Protein AF-A0A438C9E9-F1 (afdb_monomer_lite)

Sequence (77 aa):
MEWHEVLPTIIKLLVLSEHHQPTNDLLSAIWARCNSTVTSWILNSVSRDIANSLLYIDNAMEIWGDLSDRFHQNNGP

Organism: Vitis vinifera (NCBI:txid29760)

Structure (mmCIF, N/CA/C/O backbone):
data_AF-A0A438C9E9-F1
#
_entry.id   AF-A0A438C9E9-F1
#
loop_
_atom_site.group_PDB
_atom_site.id
_atom_site.type_symbol
_atom_site.label_atom_id
_atom_site.label_alt_id
_atom_site.label_comp_id
_atom_site.label_asym_id
_atom_site.label_entity_id
_atom_site.label_seq_id
_atom_site.pdbx_PDB_ins_code
_atom_site.Cartn_x
_atom_site.Cartn_y
_atom_site.Cartn_z
_atom_site.occupancy
_atom_site.B_iso_or_equiv
_atom_site.auth_seq_id
_atom_site.auth_comp_id
_atom_site.auth_asym_id
_atom_site.auth_atom_id
_atom_site.pdbx_PDB_model_num
ATOM 1 N N . MET A 1 1 ? 16.277 6.937 17.277 1.00 43.47 1 MET A N 1
ATOM 2 C CA . MET A 1 1 ? 15.784 7.291 15.930 1.00 43.47 1 MET A CA 1
ATOM 3 C C . MET A 1 1 ? 15.012 6.078 15.469 1.00 43.47 1 MET A C 1
ATOM 5 O O . MET A 1 1 ? 15.588 5.125 14.967 1.00 43.47 1 MET A O 1
ATOM 9 N N . GLU A 1 2 ? 13.763 6.033 15.909 1.00 45.22 2 GLU A N 1
ATOM 10 C CA . GLU A 1 2 ? 12.969 4.811 15.971 1.00 45.22 2 GLU A CA 1
ATOM 11 C C . GLU A 1 2 ? 12.308 4.607 14.610 1.00 45.22 2 GLU A C 1
ATOM 13 O O . GLU A 1 2 ? 11.737 5.541 14.046 1.00 45.22 2 GLU A O 1
ATOM 18 N N . TRP A 1 3 ? 12.391 3.394 14.068 1.00 57.31 3 TRP A N 1
ATOM 19 C CA . TRP A 1 3 ? 11.884 3.060 12.734 1.00 57.31 3 TRP A CA 1
ATOM 20 C C . TRP A 1 3 ? 10.391 3.396 12.527 1.00 57.31 3 TRP A C 1
ATOM 22 O O . TRP A 1 3 ? 9.952 3.574 11.393 1.00 57.31 3 TRP A O 1
ATOM 32 N N . HIS A 1 4 ? 9.636 3.574 13.615 1.00 45.69 4 HIS A N 1
ATOM 33 C CA . HIS A 1 4 ? 8.235 4.004 13.631 1.00 45.69 4 HIS A CA 1
ATOM 34 C C . HIS A 1 4 ? 7.981 5.410 13.051 1.00 45.69 4 HIS A C 1
ATOM 36 O O . HIS A 1 4 ? 6.894 5.652 12.539 1.00 45.69 4 HIS A O 1
ATOM 42 N N . GLU A 1 5 ? 8.962 6.317 13.069 1.00 50.22 5 GLU A N 1
ATOM 43 C CA . GLU A 1 5 ? 8.784 7.701 12.579 1.00 50.22 5 GLU A CA 1
ATOM 44 C C . GLU A 1 5 ? 9.216 7.874 11.108 1.00 50.22 5 GLU A C 1
ATOM 46 O O . GLU A 1 5 ? 8.754 8.773 10.402 1.00 50.22 5 GLU A O 1
ATOM 51 N N . VAL A 1 6 ? 10.092 6.992 10.610 1.00 54.19 6 VAL A N 1
ATOM 52 C CA . VAL A 1 6 ? 10.600 7.033 9.223 1.00 54.19 6 VAL A CA 1
ATOM 53 C C . VAL A 1 6 ? 9.704 6.277 8.241 1.00 54.19 6 VAL A C 1
ATOM 55 O O . VAL A 1 6 ? 9.600 6.680 7.083 1.00 54.19 6 VAL A O 1
ATOM 58 N N . LEU A 1 7 ? 9.005 5.235 8.698 1.00 57.97 7 LEU A N 1
ATOM 59 C CA . LEU A 1 7 ? 8.094 4.423 7.882 1.00 57.97 7 LEU A CA 1
ATOM 60 C C . LEU A 1 7 ? 6.960 5.228 7.211 1.00 57.97 7 LEU A C 1
ATOM 62 O O . LEU A 1 7 ? 6.786 5.084 6.001 1.00 57.97 7 LEU A O 1
ATOM 66 N N . PRO A 1 8 ? 6.234 6.127 7.906 1.00 60.72 8 PRO A N 1
ATOM 67 C CA . PRO A 1 8 ? 5.148 6.893 7.290 1.00 60.72 8 PRO A CA 1
ATOM 68 C C . PRO A 1 8 ? 5.652 7.892 6.247 1.00 60.72 8 PRO A C 1
ATOM 70 O O . PRO A 1 8 ? 4.980 8.148 5.251 1.00 60.72 8 PRO A O 1
ATOM 73 N N . THR A 1 9 ? 6.842 8.452 6.465 1.00 56.19 9 THR A N 1
ATOM 74 C CA . THR A 1 9 ? 7.436 9.466 5.586 1.00 56.19 9 THR A CA 1
ATOM 75 C C . THR A 1 9 ? 7.991 8.829 4.315 1.00 56.19 9 THR A C 1
ATOM 77 O O . THR A 1 9 ? 7.761 9.342 3.225 1.00 56.19 9 THR A O 1
ATOM 80 N N . ILE A 1 10 ? 8.649 7.672 4.431 1.00 60.34 10 ILE A N 1
ATOM 81 C CA . ILE A 1 10 ? 9.154 6.907 3.282 1.00 60.34 10 ILE A CA 1
ATOM 82 C C . ILE A 1 10 ? 7.992 6.342 2.455 1.00 60.34 10 ILE A C 1
ATOM 84 O O . ILE A 1 10 ? 8.029 6.418 1.229 1.00 60.34 10 ILE A O 1
ATOM 88 N N . ILE A 1 11 ? 6.928 5.853 3.101 1.00 64.19 11 ILE A N 1
ATOM 89 C CA . ILE A 1 11 ? 5.736 5.364 2.396 1.00 64.19 11 ILE A CA 1
ATOM 90 C C . ILE A 1 11 ? 4.960 6.515 1.745 1.00 64.19 11 ILE A C 1
ATOM 92 O O . ILE A 1 11 ? 4.577 6.385 0.587 1.00 64.19 11 ILE A O 1
ATOM 96 N N . LYS A 1 12 ? 4.814 7.680 2.394 1.00 61.78 12 LYS A N 1
ATOM 97 C CA . LYS A 1 12 ? 4.236 8.873 1.744 1.00 61.78 12 LYS A CA 1
ATOM 98 C C . LYS A 1 12 ? 5.059 9.352 0.552 1.00 61.78 12 LYS A C 1
ATOM 100 O O . LYS A 1 12 ? 4.471 9.741 -0.448 1.00 61.78 12 LYS A O 1
ATOM 105 N N . LEU A 1 13 ? 6.390 9.330 0.633 1.00 59.19 13 LEU A N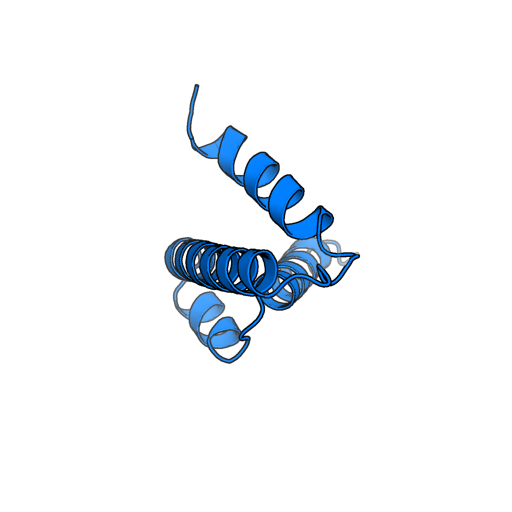 1
ATOM 106 C CA . LEU A 1 13 ? 7.257 9.742 -0.477 1.00 59.19 13 LEU A CA 1
ATOM 107 C C . LEU A 1 13 ? 7.197 8.769 -1.661 1.00 59.19 13 LEU A C 1
ATOM 109 O O . LEU A 1 13 ? 7.292 9.212 -2.801 1.00 59.19 13 LEU A O 1
ATOM 113 N N . LEU A 1 14 ? 6.999 7.472 -1.407 1.00 62.62 14 LEU A N 1
ATOM 114 C CA . LEU A 1 14 ? 6.816 6.471 -2.461 1.00 62.62 14 LEU A CA 1
ATOM 115 C C . LEU A 1 14 ? 5.418 6.552 -3.090 1.00 62.62 14 LEU A C 1
ATOM 117 O O . LEU A 1 14 ? 5.316 6.587 -4.310 1.00 62.62 14 LEU A O 1
ATOM 121 N N . VAL A 1 15 ? 4.365 6.677 -2.275 1.00 62.09 15 VAL A N 1
ATOM 122 C CA . VAL A 1 15 ? 2.963 6.712 -2.734 1.00 62.09 15 VAL A CA 1
ATOM 123 C C . VAL A 1 15 ? 2.596 8.042 -3.412 1.00 62.09 15 VAL A C 1
ATOM 125 O O . VAL A 1 15 ? 1.834 8.057 -4.372 1.00 62.09 15 VAL A O 1
ATOM 128 N N . LEU A 1 16 ? 3.148 9.183 -2.975 1.00 54.22 16 LEU A N 1
ATOM 129 C CA . LEU A 1 16 ? 2.854 10.490 -3.589 1.00 54.22 16 LEU A CA 1
ATOM 130 C C . LEU A 1 16 ? 3.640 10.756 -4.886 1.00 54.22 16 LEU A C 1
ATOM 132 O O . LEU A 1 16 ? 3.331 11.713 -5.594 1.00 54.22 16 LEU A O 1
ATOM 136 N N . SER A 1 17 ? 4.638 9.933 -5.224 1.00 55.78 17 SER A N 1
ATOM 137 C CA . SER A 1 17 ? 5.469 10.124 -6.423 1.00 55.78 17 SER A CA 1
ATOM 138 C C . SER A 1 17 ? 4.852 9.548 -7.715 1.00 55.78 17 SER A C 1
ATOM 140 O O . SER A 1 17 ? 5.485 9.611 -8.768 1.00 55.78 17 SER A O 1
ATOM 142 N N . GLU A 1 18 ? 3.637 8.992 -7.673 1.00 55.47 18 GLU A N 1
ATOM 143 C CA . GLU A 1 18 ? 3.098 8.097 -8.718 1.00 55.47 18 GLU A CA 1
ATOM 144 C C . GLU A 1 18 ? 2.222 8.754 -9.797 1.00 55.47 18 GLU A C 1
ATOM 146 O O . GLU A 1 18 ? 1.662 8.063 -10.644 1.00 55.47 18 GLU A O 1
ATOM 151 N N . HIS A 1 19 ? 2.123 10.084 -9.861 1.00 54.75 19 HIS A N 1
ATOM 152 C CA . HIS A 1 19 ? 1.299 10.746 -10.889 1.00 54.75 19 HIS A CA 1
ATOM 153 C C . HIS A 1 19 ? 1.909 10.776 -12.308 1.00 54.75 19 HIS A C 1
ATOM 155 O O . HIS A 1 19 ? 1.356 11.405 -13.213 1.00 54.75 19 HIS A O 1
ATOM 161 N N . HIS A 1 20 ? 3.025 10.084 -12.542 1.00 51.62 20 HIS A N 1
ATOM 162 C CA . HIS A 1 20 ? 3.5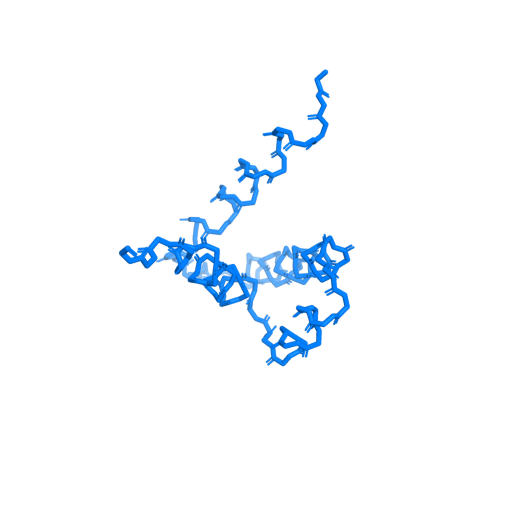93 9.904 -13.875 1.00 51.62 20 HIS A CA 1
ATOM 163 C C . HIS A 1 20 ? 3.991 8.445 -14.071 1.00 51.62 20 HIS A C 1
ATOM 165 O O . HIS A 1 20 ? 4.961 7.983 -13.475 1.00 51.62 20 HIS A O 1
ATOM 171 N N . GLN A 1 21 ? 3.258 7.728 -14.928 1.00 54.78 21 GLN A N 1
ATOM 172 C CA . GLN A 1 21 ? 3.736 6.458 -15.469 1.00 54.78 21 GLN A CA 1
ATOM 173 C C . GLN A 1 21 ? 5.094 6.730 -16.121 1.00 54.78 21 GLN A C 1
ATOM 175 O O . GLN A 1 21 ? 5.164 7.530 -17.061 1.00 54.78 21 GLN A O 1
ATOM 180 N N . PRO A 1 22 ? 6.189 6.141 -15.625 1.00 54.72 22 PRO A N 1
ATOM 181 C CA . PRO A 1 22 ? 7.466 6.365 -16.254 1.00 54.72 22 PRO A CA 1
ATOM 182 C C . PRO A 1 22 ? 7.441 5.666 -17.614 1.00 54.72 22 PRO A C 1
ATOM 184 O O . PRO A 1 22 ? 7.229 4.462 -17.705 1.00 54.72 22 PRO A O 1
ATOM 187 N N . THR A 1 23 ? 7.675 6.419 -18.683 1.00 58.28 23 THR A N 1
ATOM 188 C CA . THR A 1 23 ? 7.715 5.959 -20.084 1.00 58.28 23 THR A CA 1
ATOM 189 C C . THR A 1 23 ? 8.878 4.999 -20.396 1.00 58.28 23 THR A C 1
ATOM 191 O O . THR A 1 23 ? 9.210 4.783 -21.557 1.00 58.28 23 THR A O 1
ATOM 194 N N . ASN A 1 24 ? 9.523 4.431 -19.372 1.00 70.62 24 ASN A N 1
ATOM 195 C CA . ASN A 1 24 ? 10.712 3.593 -19.464 1.00 70.62 24 ASN A CA 1
ATOM 196 C C . ASN A 1 24 ? 10.476 2.257 -18.740 1.00 70.62 24 ASN A C 1
ATOM 198 O O . ASN A 1 24 ? 10.203 2.244 -17.537 1.00 70.62 24 ASN A O 1
ATOM 202 N N . ASP A 1 25 ? 10.639 1.145 -19.460 1.00 74.06 25 ASP A N 1
ATOM 203 C CA . ASP A 1 25 ? 10.415 -0.228 -18.977 1.00 74.06 25 ASP A CA 1
ATOM 204 C C . ASP A 1 25 ? 11.233 -0.587 -17.723 1.00 74.06 25 ASP A C 1
ATOM 206 O O . ASP A 1 25 ? 10.824 -1.410 -16.904 1.00 74.06 25 ASP A O 1
ATOM 210 N N . LEU A 1 26 ? 12.389 0.053 -17.520 1.00 77.62 26 LEU A N 1
ATOM 211 C CA . LEU A 1 26 ? 13.191 -0.148 -16.311 1.00 77.62 26 LEU A CA 1
ATOM 212 C C . LEU A 1 26 ? 12.511 0.444 -15.068 1.00 77.62 26 LEU A C 1
ATOM 214 O O . LEU A 1 26 ? 12.545 -0.140 -13.985 1.00 77.62 26 LEU A O 1
ATOM 218 N N . LEU A 1 27 ? 11.893 1.613 -15.218 1.00 76.00 27 LEU A N 1
ATOM 219 C CA . LEU A 1 27 ? 11.240 2.313 -14.118 1.00 76.00 27 LEU A CA 1
ATOM 220 C C . LEU A 1 27 ? 9.907 1.655 -13.751 1.00 76.00 27 LEU A C 1
ATOM 222 O O . LEU A 1 27 ? 9.576 1.617 -12.570 1.00 76.00 27 LEU A O 1
ATOM 226 N N . SER A 1 28 ? 9.183 1.076 -14.716 1.00 73.88 28 SER A N 1
ATOM 227 C CA . SER A 1 28 ? 7.973 0.292 -14.432 1.00 73.88 28 SER A CA 1
ATOM 228 C C . SER A 1 28 ? 8.293 -0.982 -13.638 1.00 73.88 28 SER A C 1
ATOM 230 O O . SER A 1 28 ? 7.590 -1.304 -12.680 1.00 73.88 28 SER A O 1
ATOM 232 N N . ALA A 1 29 ? 9.402 -1.662 -13.949 1.00 78.81 29 ALA A N 1
ATOM 233 C CA . ALA A 1 29 ? 9.857 -2.828 -13.192 1.00 78.81 29 ALA A CA 1
ATOM 234 C C . ALA A 1 29 ? 10.276 -2.470 -11.753 1.00 78.81 29 ALA A C 1
ATOM 236 O O . ALA A 1 29 ? 9.934 -3.187 -10.807 1.00 78.81 29 ALA A O 1
ATOM 237 N N . ILE A 1 30 ? 10.988 -1.351 -11.570 1.00 78.69 30 ILE A N 1
ATOM 238 C CA . ILE A 1 30 ? 11.355 -0.840 -10.240 1.00 78.69 30 ILE A CA 1
ATOM 239 C C . ILE A 1 30 ? 10.098 -0.448 -9.458 1.00 78.69 30 ILE A C 1
ATOM 241 O O . ILE A 1 30 ? 9.970 -0.820 -8.293 1.00 78.69 30 ILE A O 1
ATOM 245 N N . TRP A 1 31 ? 9.149 0.230 -10.103 1.00 77.75 31 TRP A N 1
ATOM 246 C CA . TRP A 1 31 ? 7.868 0.591 -9.504 1.00 77.75 31 TRP A CA 1
ATOM 247 C C . TRP A 1 31 ? 7.115 -0.651 -9.015 1.00 77.75 31 TRP A C 1
ATOM 249 O O . TRP A 1 31 ? 6.741 -0.724 -7.847 1.00 77.75 31 TRP A O 1
ATOM 259 N N . ALA A 1 32 ? 6.978 -1.680 -9.859 1.00 79.56 32 ALA A N 1
ATOM 260 C CA . ALA A 1 32 ? 6.263 -2.908 -9.504 1.00 79.56 32 ALA A CA 1
ATOM 261 C C . ALA A 1 32 ? 6.919 -3.631 -8.316 1.00 79.56 32 ALA A C 1
ATOM 263 O O . ALA A 1 32 ? 6.239 -4.142 -7.422 1.00 79.56 32 ALA A O 1
ATOM 264 N N . ARG A 1 33 ? 8.256 -3.619 -8.266 1.00 80.50 33 ARG A N 1
ATOM 265 C CA . ARG A 1 33 ? 9.039 -4.156 -7.147 1.00 80.50 33 ARG A CA 1
ATOM 266 C C . ARG A 1 33 ? 8.776 -3.385 -5.851 1.00 80.50 33 ARG A C 1
ATOM 268 O O . ARG A 1 33 ? 8.576 -4.008 -4.805 1.00 80.50 33 ARG A O 1
ATOM 275 N N . CYS A 1 34 ? 8.776 -2.055 -5.917 1.00 80.19 34 CYS A N 1
ATOM 276 C CA . CYS A 1 34 ? 8.475 -1.189 -4.779 1.00 80.19 34 CYS A CA 1
ATOM 277 C C . CYS A 1 34 ? 7.050 -1.435 -4.277 1.00 80.19 34 CYS A C 1
ATOM 279 O O . CYS A 1 34 ? 6.869 -1.709 -3.094 1.00 80.19 34 CYS A O 1
ATOM 281 N N . ASN A 1 35 ? 6.067 -1.454 -5.176 1.00 81.38 35 ASN A N 1
ATOM 282 C CA . ASN A 1 35 ? 4.664 -1.677 -4.848 1.00 81.38 35 ASN A CA 1
ATOM 283 C C . ASN A 1 35 ? 4.426 -3.022 -4.138 1.00 81.38 35 ASN A C 1
ATOM 285 O O . ASN A 1 35 ? 3.781 -3.077 -3.092 1.00 81.38 35 ASN A O 1
ATOM 289 N N . SER A 1 36 ? 5.030 -4.107 -4.634 1.00 82.94 36 SER A N 1
ATOM 290 C CA . SER A 1 36 ? 4.939 -5.429 -3.996 1.00 82.94 36 SER A CA 1
ATOM 291 C C . SER A 1 36 ? 5.592 -5.462 -2.604 1.00 82.94 36 SER A C 1
ATOM 293 O O . SER A 1 36 ? 5.067 -6.076 -1.668 1.00 82.94 36 SER A O 1
ATOM 295 N N . THR A 1 37 ? 6.713 -4.754 -2.439 1.00 84.31 37 THR A N 1
ATOM 296 C CA . THR A 1 37 ? 7.420 -4.651 -1.154 1.00 84.31 37 THR A CA 1
ATOM 297 C C . THR A 1 37 ? 6.583 -3.887 -0.129 1.00 84.31 37 THR A C 1
ATOM 299 O O . THR A 1 37 ? 6.383 -4.367 0.985 1.00 84.31 37 THR A O 1
ATOM 302 N N . VAL A 1 38 ? 6.042 -2.731 -0.522 1.00 81.19 38 VAL A N 1
ATOM 303 C CA . VAL A 1 38 ? 5.192 -1.895 0.335 1.00 81.19 38 VAL A CA 1
ATOM 304 C C . VAL A 1 38 ? 3.912 -2.640 0.713 1.00 81.19 38 VAL A C 1
ATOM 306 O O . VAL A 1 38 ? 3.559 -2.675 1.889 1.00 81.19 38 VAL A O 1
ATOM 309 N N . THR A 1 39 ? 3.274 -3.320 -0.241 1.00 81.75 39 THR A N 1
ATOM 310 C CA . THR A 1 39 ? 2.091 -4.160 0.009 1.00 81.75 39 THR A CA 1
ATOM 311 C C . THR A 1 39 ? 2.377 -5.227 1.066 1.00 81.75 39 THR A C 1
ATOM 313 O O . THR A 1 39 ? 1.635 -5.363 2.037 1.00 81.75 39 THR A O 1
ATOM 316 N N . SER A 1 40 ? 3.506 -5.931 0.942 1.00 83.00 40 SER A N 1
ATOM 317 C CA . SER A 1 40 ? 3.915 -6.951 1.915 1.00 83.00 40 SER A CA 1
ATOM 318 C C . SER A 1 40 ? 4.145 -6.364 3.311 1.00 83.00 40 SER A C 1
ATOM 320 O O . SER A 1 40 ? 3.779 -6.980 4.311 1.00 83.00 40 SER A O 1
ATOM 322 N N . TRP A 1 41 ? 4.732 -5.167 3.400 1.00 85.00 41 TRP A N 1
ATOM 323 C CA . TRP A 1 41 ? 4.935 -4.487 4.680 1.00 85.00 41 TRP A CA 1
ATOM 324 C C . TRP A 1 41 ? 3.623 -4.074 5.326 1.00 85.00 41 TRP A C 1
ATOM 326 O O . TRP A 1 41 ? 3.459 -4.279 6.526 1.00 85.00 41 TRP A O 1
ATOM 336 N N . ILE A 1 42 ? 2.685 -3.538 4.547 1.00 81.88 42 ILE A N 1
ATOM 337 C CA . ILE A 1 42 ? 1.375 -3.139 5.056 1.00 81.88 42 ILE A CA 1
ATOM 338 C C . ILE A 1 42 ? 0.618 -4.364 5.573 1.00 81.88 42 ILE A C 1
ATOM 340 O O . ILE A 1 42 ? 0.207 -4.371 6.730 1.00 81.88 42 ILE A O 1
ATOM 344 N N . LEU A 1 43 ? 0.508 -5.427 4.769 1.00 83.06 43 LEU A N 1
ATOM 345 C CA . LEU A 1 43 ? -0.198 -6.657 5.148 1.00 83.06 43 LEU A CA 1
ATOM 346 C C . LEU A 1 43 ? 0.388 -7.322 6.401 1.00 83.06 43 LEU A C 1
ATOM 348 O O . LEU A 1 43 ? -0.354 -7.906 7.185 1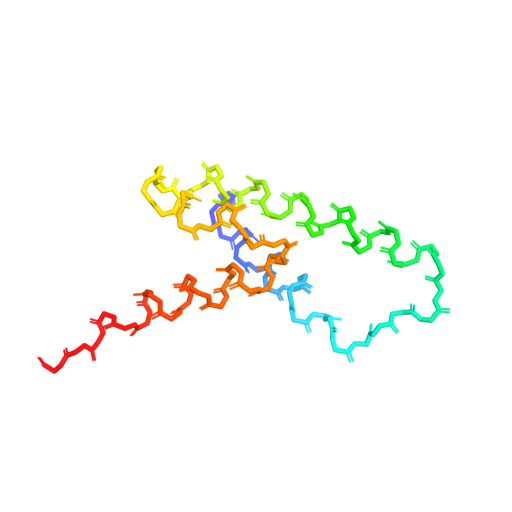.00 83.06 43 LEU A O 1
ATOM 352 N N . ASN A 1 44 ? 1.704 -7.216 6.608 1.00 82.44 44 ASN A N 1
ATOM 353 C CA . ASN A 1 44 ? 2.372 -7.748 7.797 1.00 82.44 44 ASN A CA 1
ATOM 354 C C . ASN A 1 44 ? 2.285 -6.812 9.020 1.00 82.44 44 ASN A C 1
ATOM 356 O O . ASN A 1 44 ? 2.541 -7.237 10.143 1.00 82.44 44 ASN A O 1
ATOM 360 N N . SER A 1 45 ? 1.951 -5.536 8.814 1.00 82.56 45 SER A N 1
ATOM 361 C CA . SER A 1 45 ? 1.876 -4.527 9.882 1.00 82.56 45 SER A CA 1
ATOM 362 C C . SER A 1 45 ? 0.459 -4.327 10.427 1.00 82.56 45 SER A C 1
ATOM 364 O O . SER A 1 45 ? 0.296 -3.765 11.508 1.00 82.56 45 SER A O 1
ATOM 366 N N . VAL A 1 46 ? -0.569 -4.768 9.697 1.00 82.62 46 VAL A N 1
ATOM 367 C CA . VAL A 1 46 ? -1.978 -4.679 10.111 1.00 82.62 46 VAL A CA 1
ATOM 368 C C . VAL A 1 46 ? -2.468 -5.984 10.750 1.00 82.62 46 VAL A C 1
ATOM 370 O O . VAL A 1 46 ? -1.841 -7.037 10.636 1.00 82.62 46 VAL A O 1
ATOM 373 N N . SER A 1 47 ? -3.612 -5.937 11.441 1.00 86.56 47 SER A N 1
ATOM 374 C CA . SER A 1 47 ? -4.237 -7.149 11.982 1.00 86.56 47 SER A CA 1
ATOM 375 C C . SER A 1 47 ? -4.703 -8.080 10.859 1.00 86.56 47 SER A C 1
ATOM 377 O O . SER A 1 47 ? -5.008 -7.640 9.751 1.00 86.56 47 SER A O 1
ATOM 379 N N . ARG A 1 48 ? -4.803 -9.382 11.149 1.00 84.69 48 ARG A N 1
ATOM 380 C CA . ARG A 1 48 ? -5.177 -10.398 10.150 1.00 84.69 48 ARG A CA 1
ATOM 381 C C . ARG A 1 48 ? -6.540 -10.124 9.503 1.00 84.69 48 ARG A C 1
ATOM 383 O O . ARG A 1 48 ? -6.699 -10.378 8.315 1.00 84.69 48 ARG A O 1
ATOM 390 N N . ASP A 1 49 ? -7.495 -9.588 10.257 1.00 85.94 49 ASP A N 1
ATOM 391 C CA . ASP A 1 49 ? -8.817 -9.210 9.745 1.00 85.94 49 ASP A CA 1
ATOM 392 C C . ASP A 1 49 ? -8.731 -8.080 8.711 1.00 85.94 49 ASP A C 1
ATOM 394 O O . ASP A 1 49 ? -9.363 -8.152 7.658 1.00 85.94 49 ASP A O 1
ATOM 398 N N . ILE A 1 50 ? -7.890 -7.073 8.973 1.00 84.44 50 ILE A N 1
ATOM 399 C CA . ILE A 1 50 ? -7.645 -5.964 8.044 1.00 84.44 50 ILE A CA 1
ATOM 400 C C . ILE A 1 50 ? -6.852 -6.470 6.833 1.00 84.44 50 ILE A C 1
ATOM 402 O O . ILE A 1 50 ? -7.244 -6.210 5.700 1.00 84.44 50 ILE A O 1
ATOM 406 N N . ALA A 1 51 ? -5.800 -7.268 7.045 1.00 85.56 51 ALA A N 1
ATOM 407 C CA . ALA A 1 51 ? -5.008 -7.862 5.966 1.00 85.56 51 ALA A CA 1
ATOM 408 C C . ALA A 1 51 ? -5.871 -8.696 5.006 1.00 85.56 51 ALA A C 1
ATOM 410 O O . ALA A 1 51 ? -5.730 -8.576 3.793 1.00 85.56 51 ALA A O 1
ATOM 411 N N . ASN A 1 52 ? -6.812 -9.491 5.527 1.00 85.94 52 ASN A N 1
ATOM 412 C CA . ASN A 1 52 ? -7.726 -10.288 4.706 1.00 85.94 52 ASN A CA 1
ATOM 413 C C . ASN A 1 52 ? -8.634 -9.435 3.809 1.00 85.94 52 ASN A C 1
ATOM 415 O O . ASN A 1 52 ? -8.951 -9.855 2.699 1.00 85.94 52 ASN A O 1
ATOM 419 N N . SER A 1 53 ? -9.038 -8.246 4.265 1.00 86.31 53 SER A N 1
ATOM 420 C CA . SER A 1 53 ? -9.814 -7.307 3.444 1.00 86.31 53 SER A CA 1
ATOM 421 C C . SER A 1 53 ? -8.978 -6.670 2.330 1.00 86.31 53 SER A C 1
ATOM 423 O O . SER A 1 53 ? -9.544 -6.213 1.342 1.00 86.31 53 SER A O 1
ATOM 425 N N . LEU A 1 54 ? -7.654 -6.628 2.495 1.00 84.75 54 LEU A N 1
ATOM 426 C CA . LEU A 1 54 ? -6.709 -5.972 1.589 1.00 84.75 54 LEU A CA 1
ATOM 427 C C . LEU A 1 54 ? -6.023 -6.949 0.624 1.00 84.75 54 LEU A C 1
ATOM 429 O O . LEU A 1 54 ? -5.408 -6.515 -0.342 1.00 84.75 54 LEU A O 1
ATOM 433 N N . LEU A 1 55 ? -6.139 -8.262 0.855 1.00 81.38 55 LEU A N 1
ATOM 434 C CA . LEU A 1 55 ? -5.497 -9.315 0.052 1.00 81.38 55 LEU A CA 1
ATOM 435 C C . LEU A 1 55 ? -5.865 -9.294 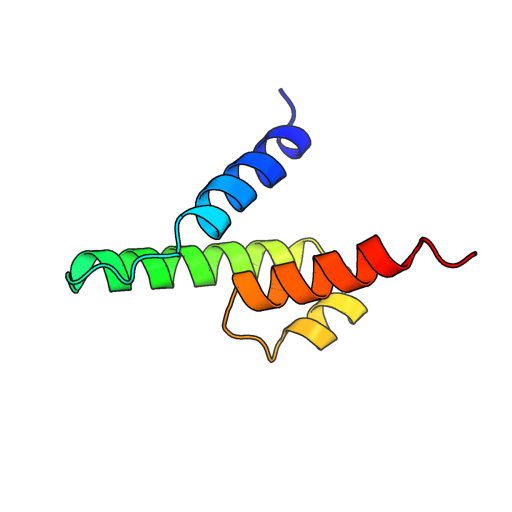-1.439 1.00 81.38 55 LEU A C 1
ATOM 437 O O . LEU A 1 55 ? -5.130 -9.855 -2.244 1.00 81.38 55 LEU A O 1
ATOM 441 N N . TYR A 1 56 ? -6.998 -8.690 -1.795 1.00 80.31 56 TYR A N 1
ATOM 442 C CA . TYR A 1 56 ? -7.487 -8.607 -3.175 1.00 80.31 56 TYR A CA 1
ATOM 443 C C . TYR A 1 56 ? -7.055 -7.328 -3.899 1.00 80.31 56 TYR A C 1
ATOM 445 O O . TYR A 1 56 ? -7.454 -7.113 -5.040 1.00 80.31 56 TYR A O 1
ATOM 453 N N . ILE A 1 57 ? -6.289 -6.465 -3.232 1.00 81.12 57 ILE A N 1
ATOM 454 C CA . ILE A 1 57 ? -5.858 -5.183 -3.770 1.00 81.12 57 ILE A CA 1
ATOM 455 C C . ILE A 1 57 ? -4.396 -5.314 -4.204 1.00 81.12 57 ILE A C 1
ATOM 457 O O . ILE A 1 57 ? -3.496 -5.436 -3.377 1.00 81.12 57 ILE A O 1
ATOM 461 N N . ASP A 1 58 ? -4.153 -5.266 -5.512 1.00 73.50 58 ASP A N 1
ATOM 462 C CA . ASP A 1 58 ? -2.808 -5.421 -6.090 1.00 73.50 58 ASP A CA 1
ATOM 463 C C . ASP A 1 58 ? -1.966 -4.129 -6.028 1.00 73.50 58 ASP A C 1
ATOM 465 O O . ASP A 1 58 ? -0.769 -4.117 -6.337 1.00 73.50 58 ASP A O 1
ATOM 469 N N . ASN A 1 59 ? -2.586 -3.016 -5.635 1.00 76.56 59 ASN A N 1
ATOM 470 C CA . ASN A 1 59 ? -1.976 -1.697 -5.608 1.00 76.56 59 ASN A CA 1
ATOM 471 C C . ASN A 1 59 ? -1.842 -1.173 -4.169 1.00 76.56 59 ASN A C 1
ATOM 473 O O . ASN A 1 59 ? -2.840 -0.945 -3.485 1.00 76.56 59 ASN A O 1
ATOM 477 N N . ALA A 1 60 ? -0.613 -0.907 -3.722 1.00 78.06 60 ALA A N 1
ATOM 478 C CA . ALA A 1 60 ? -0.339 -0.338 -2.406 1.00 78.06 60 ALA A CA 1
ATOM 479 C C . ALA A 1 60 ? -1.021 1.022 -2.206 1.00 78.06 60 ALA A C 1
ATOM 481 O O . ALA A 1 60 ? -1.369 1.358 -1.076 1.00 78.06 60 ALA A O 1
ATOM 482 N N . MET A 1 61 ? -1.247 1.789 -3.279 1.00 75.62 61 MET A N 1
ATOM 483 C CA . MET A 1 61 ? -2.002 3.041 -3.216 1.00 75.62 61 MET A CA 1
ATOM 484 C C . MET A 1 61 ? -3.458 2.795 -2.818 1.00 75.62 61 MET A C 1
ATOM 486 O O . MET A 1 61 ? -3.978 3.482 -1.944 1.00 75.62 61 MET A O 1
ATOM 490 N N . GLU A 1 62 ? -4.109 1.811 -3.434 1.00 80.81 62 GLU A N 1
ATOM 491 C CA . GLU A 1 62 ? -5.496 1.458 -3.122 1.00 80.81 62 GLU A CA 1
ATOM 492 C C . GLU A 1 62 ? -5.606 0.878 -1.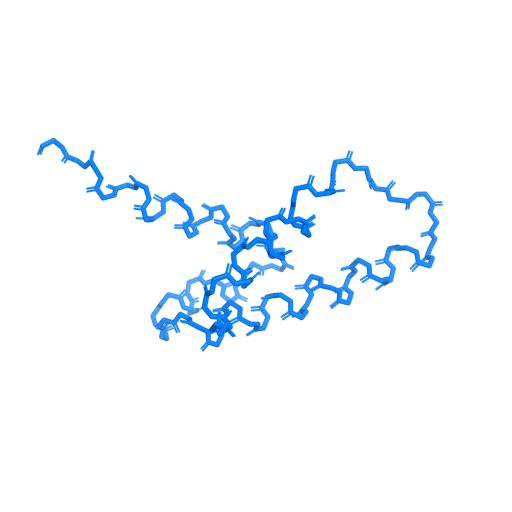709 1.00 80.81 62 GLU A C 1
ATOM 494 O O . GLU A 1 62 ? -6.513 1.249 -0.968 1.00 80.81 62 GLU A O 1
ATOM 499 N N . ILE A 1 63 ? -4.628 0.064 -1.292 1.00 84.12 63 ILE A N 1
ATOM 500 C CA . ILE A 1 63 ? -4.521 -0.423 0.088 1.00 84.12 63 ILE A CA 1
ATOM 501 C C . ILE A 1 63 ? -4.414 0.752 1.065 1.00 84.12 63 ILE A C 1
ATOM 503 O O . ILE A 1 63 ? -5.105 0.791 2.082 1.00 84.12 63 ILE A O 1
ATOM 507 N N . TRP A 1 64 ? -3.537 1.715 0.774 1.00 81.81 64 TRP A N 1
ATOM 508 C CA . TRP A 1 64 ? -3.351 2.888 1.619 1.00 81.81 64 TRP A CA 1
ATOM 509 C C . TRP A 1 64 ? -4.589 3.787 1.639 1.00 81.81 64 TRP A C 1
ATOM 511 O O . TRP A 1 64 ? -4.924 4.316 2.694 1.00 81.81 64 TRP A O 1
ATOM 521 N N . GLY A 1 65 ? -5.280 3.943 0.509 1.00 79.56 65 GLY A N 1
ATOM 522 C CA . GLY A 1 65 ? -6.542 4.675 0.413 1.00 79.56 65 GLY A CA 1
ATOM 523 C C . GLY A 1 65 ? -7.629 4.053 1.285 1.00 79.56 65 GLY A C 1
ATOM 524 O O . GLY A 1 65 ? -8.205 4.746 2.117 1.00 79.56 65 GLY A O 1
ATOM 525 N N . ASP A 1 66 ? -7.834 2.739 1.181 1.00 83.38 66 ASP A N 1
ATOM 526 C CA . ASP A 1 66 ? -8.801 2.000 2.002 1.00 83.38 66 ASP A CA 1
ATOM 527 C C . ASP A 1 66 ? -8.454 2.079 3.500 1.00 83.38 66 ASP A C 1
ATOM 529 O O . ASP A 1 66 ? -9.322 2.344 4.333 1.00 83.38 66 ASP A O 1
ATOM 533 N N . LEU A 1 67 ? -7.171 1.956 3.858 1.00 81.50 67 LEU A N 1
ATOM 534 C CA . LEU A 1 67 ? -6.714 2.175 5.233 1.00 81.50 67 LEU A CA 1
ATOM 535 C C . LEU A 1 67 ? -6.975 3.612 5.693 1.00 81.50 67 LEU A C 1
ATOM 537 O O . LEU A 1 67 ? -7.509 3.823 6.782 1.00 81.50 67 LEU A O 1
ATOM 541 N N . SER A 1 68 ? -6.614 4.602 4.879 1.00 80.62 68 SER A N 1
ATOM 542 C CA . SER A 1 68 ? -6.810 6.013 5.197 1.00 80.62 68 SER A CA 1
ATOM 543 C C . SER A 1 68 ? -8.285 6.322 5.410 1.00 80.62 68 SER A C 1
ATOM 545 O O . SER A 1 68 ? -8.605 7.004 6.376 1.00 80.62 68 SER A O 1
ATOM 547 N N . ASP A 1 69 ? -9.178 5.801 4.573 1.00 81.38 69 ASP A N 1
ATOM 548 C CA . ASP A 1 69 ? -10.619 5.984 4.719 1.00 81.38 69 ASP A CA 1
ATOM 549 C C . ASP A 1 69 ? -11.135 5.315 5.993 1.00 81.38 69 ASP A C 1
ATOM 551 O O . ASP A 1 69 ? -11.838 5.953 6.773 1.00 81.38 69 ASP A O 1
ATOM 555 N N . ARG A 1 70 ? -10.727 4.075 6.285 1.00 78.19 70 ARG A N 1
ATOM 556 C CA . ARG A 1 70 ? -11.132 3.368 7.514 1.00 78.19 70 ARG A CA 1
ATOM 557 C C . ARG A 1 70 ? -10.677 4.073 8.787 1.00 78.19 70 ARG A C 1
ATOM 559 O O . ARG A 1 70 ? -11.437 4.138 9.750 1.00 78.19 70 ARG A O 1
ATOM 566 N N . PHE A 1 71 ? -9.453 4.598 8.807 1.00 71.81 71 PHE A N 1
ATOM 567 C CA . PHE A 1 71 ? -8.909 5.290 9.977 1.00 71.81 71 PHE A CA 1
ATOM 568 C C . PHE A 1 71 ? -9.343 6.764 10.061 1.00 71.81 71 PHE A C 1
ATOM 570 O O . PHE A 1 71 ? -9.434 7.296 11.166 1.00 71.81 71 PHE A O 1
ATOM 577 N N . HIS A 1 72 ? -9.675 7.419 8.942 1.00 66.38 72 HIS A N 1
ATOM 578 C CA . HIS A 1 72 ? -10.269 8.763 8.934 1.00 66.38 72 HIS A CA 1
ATOM 579 C C . HIS A 1 72 ? -11.774 8.755 9.236 1.00 66.38 72 HIS A C 1
ATOM 581 O O . HIS A 1 72 ? -12.289 9.734 9.775 1.00 66.38 72 HIS A O 1
ATOM 587 N N . GLN A 1 73 ? -12.484 7.658 8.960 1.00 56.84 73 GLN A N 1
ATOM 588 C CA . GLN A 1 73 ? -13.905 7.503 9.291 1.00 56.84 73 GLN A CA 1
ATOM 589 C C . GLN A 1 73 ? -14.182 7.364 10.799 1.00 56.84 73 GLN A C 1
ATOM 591 O O . GLN A 1 73 ? -15.344 7.365 11.199 1.00 56.84 73 GLN A O 1
ATOM 596 N N . ASN A 1 74 ? -13.158 7.333 11.661 1.00 51.66 74 ASN A N 1
ATOM 597 C CA . ASN A 1 74 ? -13.352 7.349 13.116 1.00 51.66 74 ASN A CA 1
ATOM 598 C C . ASN A 1 74 ? -13.771 8.725 13.692 1.00 51.66 74 ASN A C 1
ATOM 600 O O . ASN A 1 74 ? -13.917 8.859 14.902 1.00 51.66 74 ASN A O 1
ATOM 604 N N . ASN A 1 75 ? -14.011 9.738 12.852 1.00 48.12 75 ASN A N 1
ATOM 605 C CA . ASN A 1 75 ? -14.600 11.017 13.269 1.00 48.12 75 ASN A CA 1
ATOM 606 C C . ASN A 1 75 ? -16.098 11.104 12.907 1.00 48.12 75 ASN A C 1
ATOM 608 O O . ASN A 1 75 ? -16.536 12.051 12.252 1.00 48.12 75 ASN A O 1
ATOM 612 N N . GLY A 1 76 ? -16.887 10.108 13.317 1.00 49.53 76 GLY A N 1
ATOM 613 C CA . GLY A 1 76 ? -18.347 10.252 13.409 1.00 49.53 76 GLY A CA 1
ATOM 614 C C . GLY A 1 76 ? -18.742 11.119 14.623 1.00 49.53 76 GLY A C 1
ATOM 615 O O . GLY A 1 76 ? -17.982 11.128 15.587 1.00 49.53 76 GLY A O 1
ATOM 616 N N . PRO A 1 77 ? -19.871 11.858 14.564 1.00 54.66 77 PRO A N 1
ATOM 617 C CA . PRO A 1 77 ? -20.231 12.977 15.455 1.00 54.66 77 PRO A CA 1
ATOM 618 C C . PRO A 1 77 ? -20.357 12.651 16.949 1.00 54.66 77 PRO A C 1
ATOM 620 O O . PRO A 1 77 ? -20.718 11.502 17.289 1.00 54.66 77 PRO A O 1
#

Foldseek 3Di:
DDVVVVVVVVVCVLLVVPPDDPPDPVVVVVNLVVQVVLLVVVLVVDDVVLSVVCVPPSGSNVSVVVVCCVVVVVPDD

Secondary structure (DSSP, 8-state):
--HHHHHHHHHHHHHTT-SS--SSHHHHHHHHHHHHHHHHHHHHHS-HHHHHHHTT---HHHHHHHHHHHHHTT---

pLDDT: mean 71.19, std 13.07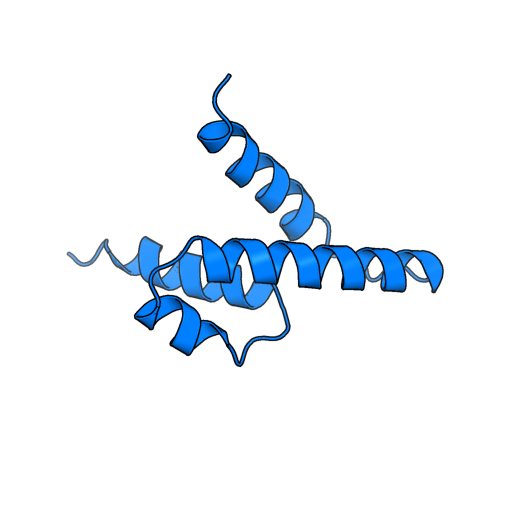, range [43.47, 86.56]

Radius of gyration: 13.91 Å; chains: 1; bounding box: 36×23×36 Å